Protein AF-A0A1F8MS98-F1 (afdb_monomer)

pLDDT: mean 87.61, std 9.34, range [55.12, 97.81]

Foldseek 3Di:
DDPVPDPDDDDDDLVVLCVPPQCPDRSPLQSDDPPPCQAALCFPHVVCSQQDDPDPPHGDWDQRYPPHNDDDCVRVVSRVVSSCVVVVHDDQCPDPPSNDPPPPVVVVVVVVVVVVVVDDDDCPVVPD

Structure (mmCIF, N/CA/C/O backbone):
data_AF-A0A1F8MS98-F1
#
_entry.id   AF-A0A1F8MS98-F1
#
loop_
_atom_site.group_PDB
_atom_site.id
_atom_site.type_symbol
_atom_site.label_atom_id
_atom_site.label_alt_id
_atom_site.label_comp_id
_atom_site.label_asym_id
_atom_site.label_entity_id
_atom_site.label_seq_id
_atom_site.pdbx_PDB_ins_code
_atom_site.Cartn_x
_atom_site.Cartn_y
_atom_site.Cartn_z
_atom_site.occupancy
_atom_site.B_iso_or_equiv
_atom_site.auth_seq_id
_atom_site.auth_comp_id
_atom_site.auth_asym_id
_atom_site.auth_atom_id
_atom_site.pdbx_PDB_model_num
ATOM 1 N N . MET A 1 1 ? 24.591 -23.749 -16.739 1.00 78.69 1 MET A N 1
ATOM 2 C CA . MET A 1 1 ? 23.498 -23.176 -17.548 1.00 78.69 1 MET A CA 1
ATOM 3 C C . MET A 1 1 ? 24.152 -22.635 -18.806 1.00 78.69 1 MET A C 1
ATOM 5 O O . MET A 1 1 ? 25.047 -21.808 -18.672 1.00 78.69 1 MET A O 1
ATOM 9 N N . THR A 1 2 ? 23.828 -23.191 -19.970 1.00 92.88 2 THR A N 1
ATOM 10 C CA . THR A 1 2 ? 24.339 -22.773 -21.290 1.00 92.88 2 THR A CA 1
ATOM 11 C C . THR A 1 2 ? 23.139 -22.505 -22.193 1.00 92.88 2 THR A C 1
ATOM 13 O O . THR A 1 2 ? 22.018 -22.869 -21.851 1.00 92.88 2 THR A O 1
ATOM 16 N N . TRP A 1 3 ? 23.330 -21.872 -23.349 1.00 91.94 3 TRP A N 1
ATOM 17 C CA . TRP A 1 3 ? 22.216 -21.688 -24.286 1.00 91.94 3 TRP A CA 1
ATOM 18 C C . TRP A 1 3 ? 21.577 -23.017 -24.721 1.00 91.94 3 TRP A C 1
ATOM 20 O O . TRP A 1 3 ? 20.381 -23.051 -24.986 1.00 91.94 3 TRP A O 1
ATOM 30 N N . ASP A 1 4 ? 22.331 -24.118 -24.669 1.00 94.50 4 ASP A N 1
ATOM 31 C CA . ASP A 1 4 ? 21.862 -25.468 -25.009 1.00 94.50 4 ASP A CA 1
ATOM 32 C C . ASP A 1 4 ? 20.794 -26.018 -24.051 1.00 94.50 4 ASP A C 1
ATOM 34 O O . ASP A 1 4 ? 20.171 -27.034 -24.352 1.00 94.50 4 ASP A O 1
ATOM 38 N N . ASN A 1 5 ? 20.588 -25.389 -22.885 1.00 95.75 5 ASN A N 1
ATOM 39 C CA . ASN A 1 5 ? 19.615 -25.841 -21.890 1.00 95.75 5 ASN A CA 1
ATOM 40 C C . ASN A 1 5 ? 18.510 -24.822 -21.557 1.00 95.75 5 ASN A C 1
ATOM 42 O O . ASN A 1 5 ? 17.783 -25.010 -20.579 1.00 95.75 5 ASN A O 1
ATOM 46 N N . ILE A 1 6 ? 18.355 -23.775 -22.375 1.00 94.44 6 ILE A N 1
ATOM 47 C CA . ILE A 1 6 ? 17.267 -22.790 -22.284 1.00 94.44 6 ILE A CA 1
ATOM 48 C C . ILE A 1 6 ? 16.14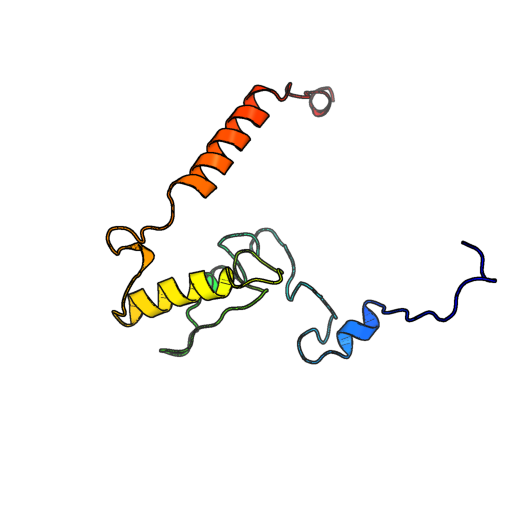6 -23.180 -23.259 1.00 94.44 6 ILE A C 1
ATOM 50 O O . ILE A 1 6 ? 16.365 -23.235 -24.464 1.00 94.44 6 ILE A O 1
ATOM 54 N N . ILE A 1 7 ? 14.930 -23.413 -22.748 1.00 95.06 7 ILE A N 1
ATOM 55 C CA . ILE A 1 7 ? 13.755 -23.791 -23.565 1.00 95.06 7 ILE A CA 1
ATOM 56 C C . ILE A 1 7 ? 12.882 -22.599 -23.995 1.00 95.06 7 ILE A C 1
ATOM 58 O O . ILE A 1 7 ? 11.970 -22.762 -24.801 1.00 95.06 7 ILE A O 1
ATOM 62 N N . GLY A 1 8 ? 13.138 -21.405 -23.454 1.00 95.25 8 GLY A N 1
ATOM 63 C CA . GLY A 1 8 ? 12.394 -20.187 -23.762 1.00 95.25 8 GLY A CA 1
ATOM 64 C C . GLY A 1 8 ? 12.875 -18.992 -22.944 1.00 95.25 8 GLY A C 1
ATOM 65 O O . GLY A 1 8 ? 13.455 -19.154 -21.870 1.00 95.25 8 GLY A O 1
ATOM 66 N N . VAL A 1 9 ? 12.636 -17.792 -23.470 1.00 93.12 9 VAL A N 1
ATOM 67 C CA . VAL A 1 9 ? 12.935 -16.518 -22.812 1.00 93.12 9 VAL A CA 1
ATOM 68 C C . VAL A 1 9 ? 11.736 -15.599 -23.009 1.00 93.12 9 VAL A C 1
ATOM 70 O O . VAL A 1 9 ? 11.318 -15.374 -24.141 1.00 93.12 9 VAL A O 1
ATOM 73 N N . ASP A 1 10 ? 11.215 -15.065 -21.908 1.00 92.12 10 ASP A N 1
ATOM 74 C CA . ASP A 1 10 ? 10.250 -13.969 -21.911 1.00 92.12 10 ASP A CA 1
ATOM 75 C C . ASP A 1 10 ? 10.882 -12.779 -21.186 1.00 92.12 10 ASP A C 1
ATOM 77 O O . ASP A 1 10 ? 11.257 -12.874 -20.013 1.00 92.12 10 ASP A O 1
ATOM 81 N N . THR A 1 11 ? 11.087 -11.683 -21.910 1.00 89.81 11 THR A N 1
ATOM 82 C CA . THR A 1 11 ? 11.724 -10.478 -21.378 1.00 89.81 11 THR A CA 1
ATOM 83 C C . THR A 1 11 ? 10.714 -9.353 -21.302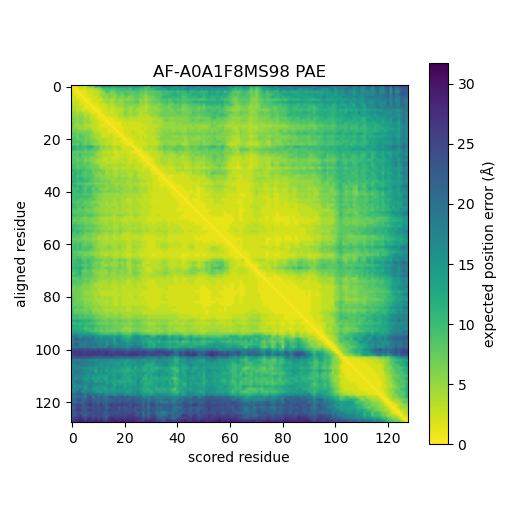 1.00 89.81 11 THR A C 1
ATOM 85 O O . THR A 1 11 ? 10.303 -8.823 -22.332 1.00 89.81 11 THR A O 1
ATOM 88 N N . ASN A 1 12 ? 10.422 -8.920 -20.078 1.00 89.38 12 ASN A N 1
ATOM 89 C CA . ASN A 1 12 ? 9.657 -7.709 -19.830 1.00 89.38 12 ASN A CA 1
ATOM 90 C C . ASN A 1 12 ? 10.603 -6.553 -19.522 1.00 89.38 12 ASN A C 1
ATOM 92 O O . ASN A 1 12 ? 11.527 -6.661 -18.712 1.00 89.38 12 ASN A O 1
ATOM 96 N N . SER A 1 13 ? 10.345 -5.428 -20.163 1.00 87.12 13 SER A N 1
ATOM 97 C CA . SER A 1 13 ? 11.022 -4.162 -19.940 1.00 87.12 13 SER A CA 1
ATOM 98 C C . SER A 1 13 ? 10.089 -3.180 -19.223 1.00 87.12 13 SER A C 1
ATOM 100 O O . SER A 1 13 ? 8.868 -3.358 -19.217 1.00 87.12 13 SER A O 1
ATOM 102 N N . PRO A 1 14 ? 10.618 -2.075 -18.670 1.00 84.31 14 PRO A N 1
ATOM 103 C CA . PRO A 1 14 ? 9.772 -0.989 -18.180 1.00 84.31 14 PRO A CA 1
ATOM 104 C C . PRO A 1 14 ? 8.790 -0.448 -19.234 1.00 84.31 14 PRO A C 1
ATOM 106 O O . PRO A 1 14 ? 7.723 0.043 -18.871 1.00 84.31 14 PRO A O 1
ATOM 109 N N . TYR A 1 15 ? 9.102 -0.582 -20.532 1.00 87.62 15 TYR A N 1
ATOM 110 C CA . TYR A 1 15 ? 8.191 -0.207 -21.616 1.00 87.62 15 TYR A CA 1
ATOM 111 C C . TYR A 1 15 ? 6.919 -1.061 -21.621 1.00 87.62 15 TYR A C 1
ATOM 113 O O . TYR A 1 15 ? 5.828 -0.553 -21.877 1.00 87.62 15 TYR A O 1
ATOM 121 N N . ASP A 1 16 ? 7.027 -2.343 -21.278 1.00 91.12 16 ASP A N 1
ATOM 122 C CA . ASP A 1 16 ? 5.881 -3.251 -21.243 1.00 91.12 16 ASP A CA 1
ATOM 123 C C . ASP A 1 16 ? 4.917 -2.894 -20.104 1.00 91.12 16 ASP A C 1
ATOM 125 O O . ASP A 1 16 ? 3.702 -2.996 -20.273 1.00 91.12 16 ASP A O 1
ATOM 129 N N . HIS A 1 17 ? 5.417 -2.343 -18.990 1.00 89.81 17 HIS A N 1
ATOM 130 C CA . HIS A 1 17 ? 4.559 -1.805 -17.930 1.00 89.81 17 HIS A CA 1
ATOM 131 C C . HIS A 1 17 ? 3.702 -0.626 -18.401 1.00 89.81 17 HIS A C 1
ATOM 133 O O . HIS A 1 17 ? 2.579 -0.474 -17.925 1.00 89.81 17 HIS A O 1
ATOM 139 N N . MET A 1 18 ? 4.173 0.180 -19.358 1.00 89.50 18 MET A N 1
ATOM 140 C CA . MET A 1 18 ? 3.380 1.288 -19.909 1.00 89.50 18 MET A CA 1
ATOM 141 C C . MET A 1 18 ? 2.138 0.797 -20.668 1.00 89.50 18 MET A C 1
ATOM 143 O O . MET A 1 18 ? 1.173 1.545 -20.817 1.00 89.50 18 MET A O 1
ATOM 147 N N . ARG A 1 19 ? 2.131 -0.467 -21.118 1.00 88.88 19 ARG A N 1
ATOM 148 C CA . ARG A 1 19 ? 0.965 -1.109 -21.748 1.00 88.88 19 ARG A CA 1
ATOM 149 C C . ARG A 1 19 ? -0.066 -1.598 -20.724 1.00 88.88 19 ARG A C 1
ATOM 151 O O . ARG A 1 19 ? -1.187 -1.933 -21.106 1.00 88.88 19 ARG A O 1
ATOM 158 N N . MET A 1 20 ? 0.274 -1.630 -19.432 1.00 88.62 20 MET A N 1
ATOM 159 C CA . MET A 1 20 ? -0.674 -1.959 -18.367 1.00 88.62 20 MET A CA 1
ATOM 160 C C . MET A 1 20 ? -1.470 -0.714 -17.971 1.00 88.62 20 MET A C 1
ATOM 162 O O . MET A 1 20 ? -0.905 0.306 -17.575 1.00 88.62 20 MET A O 1
ATOM 166 N N . LYS A 1 21 ? -2.805 -0.802 -18.045 1.00 86.31 21 LYS A N 1
ATOM 167 C CA . LYS A 1 21 ? -3.712 0.343 -17.829 1.00 86.31 21 LYS A CA 1
ATOM 168 C C . LYS A 1 21 ? -3.525 1.035 -16.475 1.00 86.31 21 LYS A C 1
ATOM 170 O O . LYS A 1 21 ? -3.788 2.224 -16.367 1.00 86.31 21 LYS A O 1
ATOM 175 N N . ASN A 1 22 ? -3.091 0.298 -15.457 1.00 84.69 22 ASN A N 1
ATOM 176 C CA . ASN A 1 22 ? -2.885 0.798 -14.099 1.00 84.69 22 ASN A CA 1
ATOM 177 C C . ASN A 1 22 ? -1.493 1.402 -13.853 1.00 84.69 22 ASN A C 1
ATOM 179 O O . ASN A 1 22 ? -1.310 2.041 -12.823 1.00 84.69 22 ASN A O 1
ATOM 183 N N . LEU A 1 23 ? -0.523 1.185 -14.749 1.00 86.88 23 LEU A N 1
ATOM 184 C CA . LEU A 1 23 ? 0.848 1.696 -14.607 1.00 86.88 23 LEU A CA 1
ATOM 185 C C . LEU A 1 23 ? 1.227 2.723 -15.684 1.00 86.88 23 LEU A C 1
ATOM 187 O O . LEU A 1 23 ? 2.289 3.341 -15.601 1.00 86.88 23 LEU A O 1
ATOM 191 N N . GLY A 1 24 ? 0.389 2.906 -16.703 1.00 84.69 24 GLY A N 1
ATOM 192 C CA . GLY A 1 24 ? 0.569 3.955 -17.700 1.00 84.69 24 GLY A CA 1
ATOM 193 C C . GLY A 1 24 ? 0.446 5.371 -17.104 1.00 84.69 24 GLY A C 1
ATOM 194 O O . GLY A 1 24 ? -0.179 5.556 -16.061 1.00 84.69 24 GLY A O 1
ATOM 195 N N . PRO A 1 25 ? 1.024 6.394 -17.757 1.00 87.00 25 PRO A N 1
ATOM 196 C CA . PRO A 1 25 ? 1.829 6.294 -18.973 1.00 87.00 25 PRO A CA 1
ATOM 197 C C . PRO A 1 25 ? 3.294 5.918 -18.706 1.00 87.00 25 PRO A C 1
ATOM 199 O O . PRO A 1 25 ? 3.969 5.495 -19.630 1.00 87.00 25 PRO A O 1
ATOM 202 N N . ASN A 1 26 ? 3.786 6.045 -17.469 1.00 88.31 26 ASN A N 1
ATOM 203 C CA . ASN A 1 26 ? 5.227 5.992 -17.177 1.00 88.31 26 ASN A CA 1
ATOM 204 C C . ASN A 1 26 ? 5.750 4.597 -16.788 1.00 88.31 26 ASN A C 1
ATOM 206 O O . ASN A 1 26 ? 6.953 4.419 -16.616 1.00 88.31 26 ASN A O 1
ATOM 210 N N . GLY A 1 27 ? 4.873 3.605 -16.607 1.00 87.94 27 GLY A N 1
ATOM 211 C CA . GLY A 1 27 ? 5.257 2.224 -16.297 1.00 87.94 27 GLY A CA 1
ATOM 212 C C . GLY A 1 27 ? 5.839 2.033 -14.891 1.00 87.94 27 GLY A C 1
ATOM 213 O O . GLY A 1 27 ? 6.519 1.037 -14.634 1.00 87.94 27 GLY A O 1
ATOM 214 N N . ALA A 1 28 ? 5.601 2.978 -13.975 1.00 88.12 28 ALA A N 1
ATOM 215 C CA . ALA A 1 28 ? 6.120 2.926 -12.614 1.00 88.12 28 ALA A CA 1
ATOM 216 C C . ALA A 1 28 ? 5.443 1.790 -11.833 1.00 88.12 28 ALA A C 1
ATOM 218 O O . ALA A 1 28 ? 4.344 1.955 -11.316 1.00 88.12 28 ALA A O 1
ATOM 219 N N . MET A 1 29 ? 6.112 0.637 -11.716 1.00 86.38 29 MET A N 1
ATOM 220 C CA . MET A 1 29 ? 5.565 -0.558 -11.050 1.00 86.38 29 MET A CA 1
ATOM 221 C C . MET A 1 29 ? 5.101 -0.295 -9.611 1.00 86.38 29 MET A C 1
ATOM 223 O O . MET A 1 29 ? 4.096 -0.849 -9.178 1.00 86.38 29 MET A O 1
ATOM 227 N N . ALA A 1 30 ? 5.771 0.618 -8.901 1.00 86.44 30 ALA A N 1
ATOM 228 C CA . ALA A 1 30 ? 5.395 1.025 -7.548 1.00 86.44 30 ALA A CA 1
ATOM 229 C C . ALA A 1 30 ? 4.247 2.061 -7.479 1.00 86.44 30 ALA A C 1
ATOM 231 O O . ALA A 1 30 ? 3.953 2.578 -6.396 1.00 86.44 30 ALA A O 1
ATOM 232 N N . GLY A 1 31 ? 3.628 2.392 -8.616 1.00 87.75 31 GLY A N 1
ATOM 233 C CA . GLY A 1 31 ? 2.524 3.341 -8.775 1.00 87.75 31 GLY A CA 1
ATOM 234 C C . GLY A 1 31 ? 2.952 4.810 -8.774 1.00 87.75 31 GLY A C 1
ATOM 235 O O . GLY A 1 31 ? 2.638 5.545 -9.704 1.00 87.75 31 GLY A O 1
ATOM 236 N N . ILE A 1 32 ? 3.689 5.236 -7.748 1.00 89.38 32 ILE A N 1
ATOM 237 C CA . ILE A 1 32 ? 4.172 6.616 -7.577 1.00 89.38 32 ILE A CA 1
ATOM 238 C C . ILE A 1 32 ? 5.628 6.638 -7.115 1.00 89.38 32 ILE A C 1
ATOM 240 O O . ILE A 1 32 ? 6.143 5.642 -6.587 1.00 89.38 32 ILE A O 1
ATOM 244 N N . ASP A 1 33 ? 6.2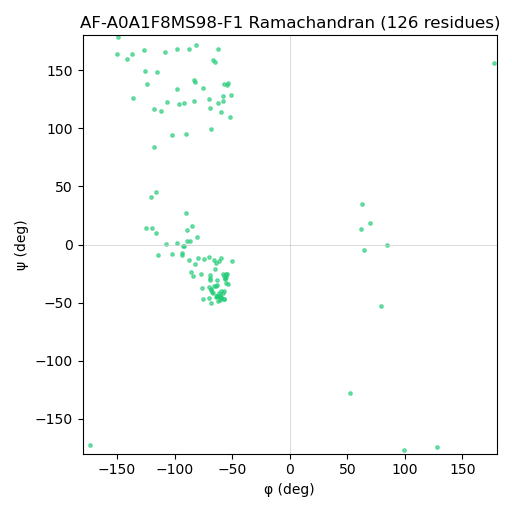58 7.802 -7.241 1.00 87.38 33 ASP A N 1
ATOM 245 C CA . ASP A 1 33 ? 7.610 8.034 -6.755 1.00 87.38 33 ASP A CA 1
ATOM 246 C C . ASP A 1 33 ? 7.727 7.876 -5.227 1.00 87.38 33 ASP A C 1
ATOM 248 O O . ASP A 1 33 ? 6.759 7.760 -4.463 1.00 87.38 33 ASP A O 1
ATOM 252 N N . ARG A 1 34 ? 8.977 7.827 -4.765 1.00 87.25 34 ARG A N 1
ATOM 253 C CA . ARG A 1 34 ? 9.347 7.804 -3.343 1.00 87.25 34 ARG A CA 1
ATOM 254 C C . ARG A 1 34 ? 10.136 9.055 -2.967 1.00 87.25 34 ARG A C 1
ATOM 256 O O . ARG A 1 34 ? 11.173 8.977 -2.313 1.00 87.25 34 ARG A O 1
ATOM 263 N N . VAL A 1 35 ? 9.655 10.209 -3.419 1.00 90.69 35 VAL A N 1
ATOM 264 C CA . VAL A 1 35 ? 10.175 11.517 -2.998 1.00 90.69 35 VAL A CA 1
ATOM 265 C C . VAL A 1 35 ? 9.864 11.765 -1.513 1.00 90.69 35 VAL A C 1
ATOM 267 O O . VAL A 1 35 ? 8.947 11.140 -0.980 1.00 90.69 35 VAL A O 1
ATOM 270 N N . PRO A 1 36 ? 10.583 12.665 -0.813 1.00 88.75 36 PRO A N 1
ATOM 271 C CA . PRO A 1 36 ? 10.461 12.818 0.644 1.00 88.75 36 PRO A CA 1
ATOM 272 C C . PRO A 1 36 ? 9.048 13.093 1.183 1.00 88.75 36 PRO A C 1
ATOM 274 O O . PRO A 1 36 ? 8.765 12.758 2.327 1.00 88.75 36 PRO A O 1
ATOM 277 N N . PHE A 1 37 ? 8.152 13.669 0.377 1.00 89.25 37 PHE A N 1
ATOM 278 C CA . PHE A 1 37 ? 6.752 13.911 0.750 1.00 89.25 37 PHE A CA 1
ATOM 279 C C . PHE A 1 37 ? 5.790 12.780 0.337 1.00 89.25 37 PHE A C 1
ATOM 281 O O . PHE A 1 37 ? 4.605 12.852 0.631 1.00 89.25 37 PHE A O 1
ATOM 288 N N . GLN A 1 38 ? 6.285 11.729 -0.324 1.00 90.81 38 GLN A N 1
ATOM 289 C CA . GLN A 1 38 ? 5.541 10.529 -0.724 1.00 90.81 38 GLN A CA 1
ATOM 290 C C . GLN A 1 38 ? 6.158 9.272 -0.095 1.00 90.81 38 GLN A C 1
ATOM 292 O O . GLN A 1 38 ? 6.280 8.222 -0.732 1.00 90.81 38 GLN A O 1
ATOM 297 N N . VAL A 1 39 ? 6.574 9.344 1.170 1.00 89.62 39 VAL A N 1
ATOM 298 C CA . VAL A 1 39 ? 7.088 8.189 1.923 1.00 89.62 39 VAL A CA 1
ATOM 299 C C . VAL A 1 39 ? 6.338 7.998 3.234 1.00 89.62 39 VAL A C 1
ATOM 301 O O . VAL A 1 39 ? 5.866 8.952 3.850 1.00 89.62 39 VAL A O 1
ATOM 304 N N . ASN A 1 40 ? 6.256 6.735 3.653 1.00 89.00 40 ASN A N 1
ATOM 305 C CA . ASN A 1 40 ? 5.602 6.304 4.884 1.00 89.00 40 ASN A CA 1
ATOM 306 C C . ASN A 1 40 ? 4.162 6.835 5.001 1.00 89.00 40 ASN A C 1
ATOM 308 O O . ASN A 1 40 ? 3.373 6.632 4.080 1.00 89.00 40 ASN A O 1
ATOM 312 N N . GLU A 1 41 ? 3.826 7.468 6.120 1.00 89.12 41 GLU A N 1
ATOM 313 C CA . GLU A 1 41 ? 2.520 8.036 6.438 1.00 89.12 41 GLU A CA 1
ATOM 314 C C . GLU A 1 41 ? 2.100 9.189 5.519 1.00 89.12 41 GLU A C 1
ATOM 316 O O . GLU A 1 41 ? 0.921 9.495 5.463 1.00 89.12 41 GLU A O 1
ATOM 321 N N . HIS A 1 42 ? 3.014 9.791 4.754 1.00 92.06 42 HIS A N 1
ATOM 322 C CA . HIS A 1 42 ? 2.701 10.902 3.843 1.00 92.06 42 HIS A CA 1
ATOM 323 C C . HIS A 1 42 ? 2.226 10.431 2.459 1.00 92.06 42 HIS A C 1
ATOM 325 O O . HIS A 1 42 ? 2.022 11.232 1.550 1.00 92.06 42 HIS A O 1
ATOM 331 N N . ARG A 1 43 ? 2.097 9.116 2.263 1.00 93.25 43 ARG A N 1
ATOM 332 C CA . ARG A 1 43 ? 1.701 8.512 0.989 1.00 93.25 43 ARG A CA 1
ATOM 333 C C . ARG A 1 43 ? 0.182 8.496 0.806 1.00 93.25 43 ARG A C 1
ATOM 335 O O . ARG A 1 43 ? -0.511 8.130 1.751 1.00 93.25 43 ARG A O 1
ATOM 342 N N . PRO A 1 44 ? -0.330 8.740 -0.415 1.00 92.94 44 PRO A N 1
ATOM 343 C CA . PRO A 1 44 ? 0.397 8.991 -1.666 1.00 92.94 44 PRO A CA 1
ATOM 344 C C . PRO A 1 44 ? 0.822 10.452 -1.831 1.00 92.94 44 PRO A C 1
ATOM 346 O O . PRO A 1 44 ? 1.814 10.728 -2.496 1.00 92.94 44 PRO A O 1
ATOM 349 N N . THR A 1 45 ? 0.085 11.363 -1.211 1.00 93.88 45 THR A N 1
ATOM 350 C CA . THR A 1 45 ? 0.452 12.749 -0.937 1.00 93.88 45 THR A CA 1
ATOM 351 C C . THR A 1 45 ? -0.095 13.084 0.454 1.00 93.88 45 THR A C 1
ATOM 353 O O . THR A 1 45 ? -1.018 12.396 0.916 1.00 93.88 45 THR A O 1
ATOM 356 N N . PRO A 1 46 ? 0.427 14.113 1.139 1.00 93.12 46 PRO A N 1
ATOM 357 C CA . PRO A 1 46 ? -0.025 14.466 2.484 1.00 93.12 46 PRO A CA 1
ATOM 358 C C .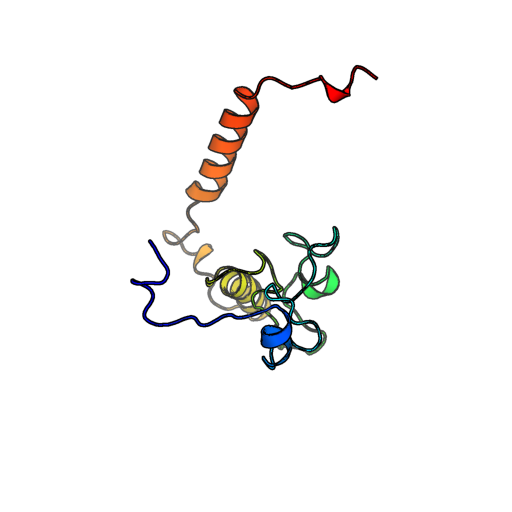 PRO A 1 46 ? -1.543 14.685 2.603 1.00 93.12 46 PRO A C 1
ATOM 360 O O . PRO A 1 46 ? -2.141 14.329 3.614 1.00 93.12 46 PRO A O 1
ATOM 363 N N . GLU A 1 47 ? -2.185 15.209 1.560 1.00 94.50 47 GLU A N 1
ATOM 364 C CA . GLU A 1 47 ? -3.624 15.490 1.516 1.00 94.50 47 GLU A CA 1
ATOM 365 C C . GLU A 1 47 ? -4.480 14.215 1.487 1.00 94.50 47 GLU A C 1
ATOM 367 O O . GLU A 1 47 ? -5.606 14.220 1.979 1.00 94.50 47 GLU A O 1
ATOM 372 N N . LEU A 1 48 ? -3.948 13.123 0.928 1.00 95.19 48 LEU A N 1
ATOM 373 C CA . LEU A 1 48 ? -4.640 11.837 0.763 1.00 95.19 48 LEU A CA 1
ATOM 374 C C . LEU A 1 48 ? -4.128 10.749 1.719 1.00 95.19 48 LEU A C 1
ATOM 376 O O . LEU A 1 48 ? -4.628 9.621 1.704 1.00 95.19 48 LEU A O 1
ATOM 380 N N . ALA A 1 49 ? -3.152 11.077 2.568 1.00 94.88 49 ALA A N 1
ATOM 381 C CA . ALA A 1 49 ? -2.545 10.180 3.551 1.00 94.88 49 ALA A CA 1
ATOM 382 C C . ALA A 1 49 ? -3.556 9.531 4.506 1.00 94.88 49 ALA A C 1
ATOM 384 O O . ALA A 1 49 ? -3.356 8.420 4.996 1.00 94.88 49 ALA A O 1
ATOM 385 N N . ASN A 1 50 ? -4.670 10.217 4.752 1.00 95.56 50 ASN A N 1
ATOM 386 C CA . ASN A 1 50 ? -5.737 9.749 5.624 1.00 95.56 50 ASN A CA 1
ATOM 387 C C . ASN A 1 50 ? -6.803 8.904 4.901 1.00 95.56 50 ASN A C 1
ATOM 389 O O . ASN A 1 50 ? -7.858 8.675 5.482 1.00 95.56 50 ASN A O 1
ATOM 393 N N . TYR A 1 51 ? -6.551 8.462 3.663 1.00 97.00 51 TYR A N 1
ATOM 394 C CA . TYR A 1 51 ? -7.436 7.630 2.831 1.00 97.00 51 TYR A CA 1
ATOM 395 C C . TYR A 1 51 ? -8.766 8.277 2.403 1.00 97.00 51 TYR A C 1
ATOM 397 O O . TYR A 1 51 ? -9.497 7.672 1.617 1.00 97.00 51 TYR A O 1
ATOM 405 N N . ARG A 1 52 ? -9.097 9.486 2.872 1.00 97.25 52 ARG A N 1
ATOM 406 C CA . ARG A 1 52 ? -10.311 10.212 2.470 1.00 97.25 52 ARG A CA 1
ATOM 407 C C . ARG A 1 52 ? -10.068 10.919 1.146 1.00 97.25 52 ARG A C 1
ATOM 409 O O . ARG A 1 52 ? -9.003 11.493 0.929 1.00 97.25 52 ARG A O 1
ATOM 416 N N . THR A 1 53 ? -11.062 10.900 0.266 1.00 97.19 53 THR A N 1
ATOM 417 C CA . THR A 1 53 ? -11.031 11.704 -0.961 1.00 97.19 53 THR A CA 1
ATOM 418 C C . THR A 1 53 ? -11.830 12.999 -0.773 1.00 97.19 53 THR A C 1
ATOM 420 O O . THR A 1 53 ? -12.593 13.116 0.188 1.00 97.19 53 THR A O 1
ATOM 423 N N . PRO A 1 54 ? -11.717 13.974 -1.694 1.00 96.38 54 PRO A N 1
ATOM 424 C CA . PRO A 1 54 ? -12.590 15.150 -1.695 1.00 96.38 54 PRO A CA 1
ATOM 425 C C . PRO A 1 54 ? -14.081 14.828 -1.882 1.00 96.38 54 PRO A C 1
ATOM 427 O O . PRO A 1 54 ? -14.923 15.695 -1.664 1.00 96.38 54 PRO A O 1
ATOM 430 N N . ILE A 1 55 ? -14.417 13.606 -2.310 1.00 97.75 55 ILE A N 1
ATOM 431 C CA . ILE A 1 55 ? -15.795 13.154 -2.486 1.00 97.75 55 ILE A CA 1
ATOM 432 C C . ILE A 1 55 ? -16.253 12.488 -1.177 1.00 97.75 55 ILE A C 1
ATOM 434 O O . ILE A 1 55 ? -15.639 11.505 -0.750 1.00 97.75 55 ILE A O 1
ATOM 438 N N . PRO A 1 56 ? -17.332 12.979 -0.534 1.00 95.94 56 PRO A N 1
ATOM 439 C CA . PRO A 1 56 ? -17.844 12.384 0.697 1.00 95.94 56 PRO A CA 1
ATOM 440 C C . PRO A 1 56 ? -18.142 10.890 0.539 1.00 95.94 56 PRO A C 1
ATOM 442 O O . PRO A 1 56 ? -18.728 10.471 -0.458 1.00 95.94 56 PRO A O 1
ATOM 445 N N . ASN A 1 57 ? -17.760 10.098 1.545 1.00 95.69 57 ASN A N 1
ATOM 446 C CA . ASN A 1 57 ? -17.924 8.638 1.589 1.00 95.69 57 ASN A CA 1
ATOM 447 C C . ASN A 1 57 ? -17.188 7.856 0.485 1.00 95.69 57 ASN A C 1
ATOM 449 O O . ASN A 1 57 ? -17.430 6.660 0.320 1.00 95.69 57 ASN A O 1
ATOM 453 N N . LEU A 1 58 ? -16.270 8.495 -0.246 1.00 97.56 58 LEU A N 1
ATOM 454 C CA . LEU A 1 58 ? -15.343 7.818 -1.143 1.00 97.56 58 LEU A CA 1
ATOM 455 C C . LEU A 1 58 ? -13.944 7.817 -0.522 1.00 97.56 58 LEU A C 1
ATOM 457 O O . LEU A 1 58 ? -13.363 8.870 -0.245 1.00 97.56 58 LEU A O 1
ATOM 461 N N . TYR A 1 59 ? -13.402 6.617 -0.347 1.00 97.75 59 TYR A N 1
ATOM 462 C CA . TYR A 1 59 ? -12.077 6.373 0.209 1.00 97.75 59 TYR A CA 1
ATOM 463 C C . TYR A 1 59 ? -11.180 5.744 -0.851 1.00 97.75 59 TYR A C 1
ATOM 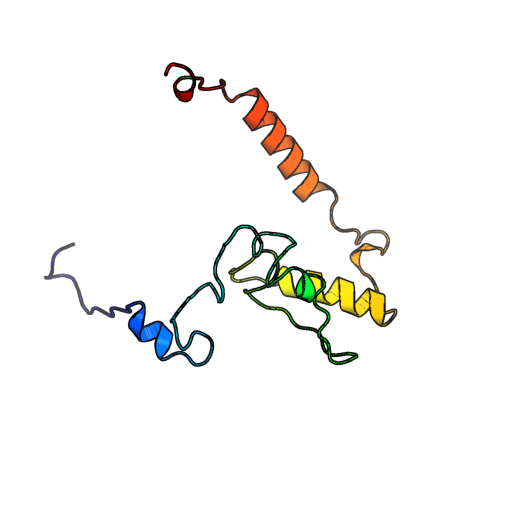465 O O . TYR A 1 59 ? -11.653 5.003 -1.714 1.00 97.75 59 TYR A O 1
ATOM 473 N N . ALA A 1 60 ? -9.884 6.027 -0.784 1.00 95.44 60 ALA A N 1
ATOM 474 C CA . ALA A 1 60 ? -8.898 5.502 -1.718 1.00 95.44 60 ALA A CA 1
ATOM 475 C C . ALA A 1 60 ? -7.792 4.760 -0.968 1.00 95.44 60 ALA A C 1
ATOM 477 O O . ALA A 1 60 ? -7.335 5.211 0.077 1.00 95.44 60 ALA A O 1
ATOM 478 N N . THR A 1 61 ? -7.375 3.616 -1.508 1.00 94.38 61 THR A N 1
ATOM 479 C CA . THR A 1 61 ? -6.294 2.769 -0.987 1.00 94.38 61 THR A CA 1
ATOM 480 C C . THR A 1 61 ? -5.598 2.040 -2.146 1.00 94.38 61 THR A C 1
ATOM 482 O O . THR A 1 61 ? -5.981 2.199 -3.305 1.00 94.38 61 THR A O 1
ATOM 485 N N . GLY A 1 62 ? -4.571 1.247 -1.847 1.00 91.06 62 GLY A N 1
ATOM 486 C CA . GLY A 1 62 ? -3.773 0.467 -2.800 1.00 91.06 62 GLY A CA 1
ATOM 487 C C . GLY A 1 62 ? -2.273 0.717 -2.629 1.00 91.06 62 GLY A C 1
ATOM 488 O O . GLY A 1 62 ? -1.861 1.466 -1.744 1.00 91.06 62 GLY A O 1
ATOM 489 N N . GLY A 1 63 ? -1.442 0.151 -3.509 1.00 90.50 63 GLY A N 1
ATOM 490 C CA . GLY A 1 63 ? 0.028 0.198 -3.388 1.00 90.50 63 GLY A CA 1
ATOM 491 C C . GLY A 1 63 ? 0.659 1.603 -3.379 1.00 90.50 63 GLY A C 1
ATOM 492 O O . GLY A 1 63 ? 1.836 1.770 -3.045 1.00 90.50 63 GLY A O 1
ATOM 493 N N . CYS A 1 64 ? -0.113 2.640 -3.708 1.00 91.88 64 CYS A N 1
ATOM 494 C CA . CYS A 1 64 ? 0.318 4.026 -3.572 1.00 91.88 64 CYS A CA 1
ATOM 495 C C . CYS A 1 64 ? 0.262 4.533 -2.119 1.00 91.88 64 CYS A C 1
ATOM 497 O O . CYS A 1 64 ? 1.055 5.410 -1.792 1.00 91.88 64 CYS A O 1
ATOM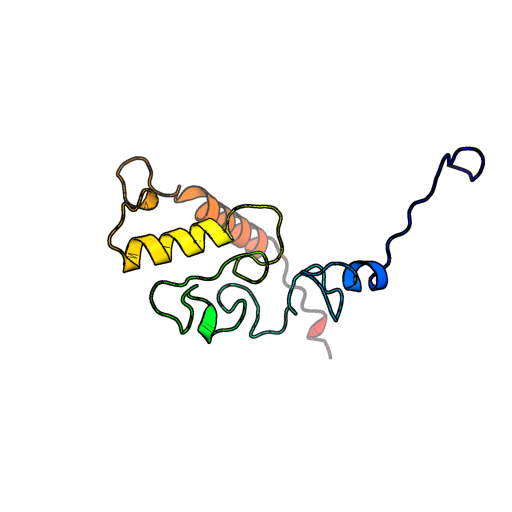 499 N N . TRP A 1 65 ? -0.584 3.970 -1.248 1.00 93.81 65 TRP A N 1
ATOM 500 C CA . TRP A 1 65 ? -0.744 4.331 0.171 1.00 93.81 65 TRP A CA 1
ATOM 501 C C . TRP A 1 65 ? 0.229 3.572 1.077 1.00 93.81 65 TRP A C 1
ATOM 503 O O . TRP A 1 65 ? 0.889 2.630 0.646 1.00 93.81 65 TRP A O 1
ATOM 513 N N . HIS A 1 66 ? 0.350 3.991 2.338 1.00 92.00 66 HIS A N 1
ATOM 514 C CA . HIS A 1 66 ? 1.194 3.324 3.334 1.00 92.00 66 HIS A CA 1
ATOM 515 C C . HIS A 1 66 ? 0.783 1.848 3.532 1.00 92.00 66 HIS A C 1
ATOM 517 O O . HIS A 1 66 ? -0.377 1.570 3.818 1.00 92.00 66 HIS A O 1
ATOM 523 N N . VAL A 1 67 ? 1.680 0.857 3.441 1.00 88.38 67 VAL A N 1
ATOM 524 C CA . VAL A 1 67 ? 3.161 0.883 3.564 1.00 88.38 67 VAL A CA 1
ATOM 525 C C . VAL A 1 67 ? 3.946 1.126 2.263 1.00 88.38 67 VAL A C 1
ATOM 527 O O . VAL A 1 67 ? 5.178 1.145 2.265 1.00 88.38 67 VAL A O 1
ATOM 530 N N . GLY A 1 68 ? 3.249 1.357 1.158 1.00 88.06 68 GLY A N 1
ATOM 531 C CA . GLY A 1 68 ? 3.788 1.468 -0.195 1.00 88.06 68 GLY A CA 1
ATOM 532 C C . GLY A 1 68 ? 3.619 0.172 -0.985 1.00 88.06 68 GLY A C 1
ATOM 533 O O . GLY A 1 68 ? 3.045 -0.793 -0.488 1.00 88.06 68 GLY A O 1
ATOM 534 N N . SER A 1 69 ? 4.143 0.157 -2.216 1.00 87.50 69 SER A N 1
ATOM 535 C CA . SER A 1 69 ? 4.003 -0.967 -3.149 1.00 87.50 69 SER A CA 1
ATOM 536 C C . SER A 1 69 ? 4.425 -2.289 -2.510 1.00 87.50 69 SER A C 1
ATOM 538 O O . SER A 1 69 ? 5.611 -2.512 -2.256 1.00 87.50 69 SER A O 1
ATOM 540 N N . ASN A 1 70 ? 3.440 -3.142 -2.250 1.00 87.06 70 ASN A N 1
ATOM 541 C CA . ASN A 1 70 ? 3.584 -4.462 -1.661 1.00 87.06 70 ASN A CA 1
ATOM 542 C C . ASN A 1 70 ? 2.462 -5.371 -2.197 1.00 87.06 70 ASN A C 1
ATOM 544 O O . ASN A 1 70 ? 1.488 -4.881 -2.764 1.00 87.06 70 ASN A O 1
ATOM 548 N N . ALA A 1 71 ? 2.612 -6.684 -2.035 1.00 87.25 71 ALA A N 1
ATOM 549 C CA . ALA A 1 71 ? 1.533 -7.640 -2.261 1.00 87.25 71 ALA A CA 1
ATOM 550 C C . ALA A 1 71 ? 0.982 -8.064 -0.893 1.00 87.25 71 ALA A C 1
ATOM 552 O O . ALA A 1 71 ? 1.536 -8.952 -0.245 1.00 87.25 71 ALA A O 1
ATOM 553 N N . GLY A 1 72 ? -0.067 -7.387 -0.434 1.00 88.75 72 GLY A N 1
ATOM 554 C CA . GLY A 1 72 ? -0.613 -7.556 0.908 1.00 88.75 72 GLY A CA 1
ATOM 555 C C . GLY A 1 72 ? -1.910 -6.776 1.103 1.00 88.75 72 GLY A C 1
ATOM 556 O O . GLY A 1 72 ? -2.474 -6.241 0.156 1.00 88.75 72 GLY A O 1
ATOM 557 N N . ALA A 1 73 ? -2.401 -6.753 2.343 1.00 90.19 73 ALA A N 1
ATOM 558 C CA . ALA A 1 73 ? -3.653 -6.084 2.714 1.00 90.19 73 ALA A CA 1
ATOM 559 C C . ALA A 1 73 ? -3.439 -4.919 3.697 1.00 90.19 73 ALA A C 1
ATOM 561 O O . ALA A 1 73 ? -4.397 -4.393 4.262 1.00 90.19 73 ALA A O 1
ATOM 562 N N . THR A 1 74 ? -2.187 -4.525 3.940 1.00 89.81 74 THR A N 1
ATOM 563 C CA . THR A 1 74 ? -1.825 -3.577 5.003 1.00 89.81 74 THR A CA 1
ATOM 564 C C . THR A 1 74 ? -2.424 -2.191 4.758 1.00 89.81 74 THR A C 1
ATOM 566 O O . THR A 1 74 ? -3.008 -1.595 5.662 1.00 89.81 74 THR A O 1
ATOM 569 N N . GLU A 1 75 ? -2.346 -1.683 3.530 1.00 92.12 75 GLU A N 1
ATOM 570 C CA . GLU A 1 75 ? -2.957 -0.411 3.135 1.00 92.12 75 GLU A CA 1
ATOM 571 C C . GLU A 1 75 ? -4.491 -0.453 3.183 1.00 92.12 75 GLU A C 1
ATOM 573 O O . GLU A 1 75 ? -5.141 0.527 3.554 1.00 92.12 75 GLU A O 1
ATOM 578 N N . SER A 1 76 ? -5.093 -1.595 2.845 1.00 93.12 76 SER A N 1
ATOM 579 C CA . SER A 1 76 ? -6.543 -1.779 2.900 1.00 93.12 76 SER A CA 1
ATOM 580 C C . SER A 1 76 ? -7.015 -1.814 4.346 1.00 93.12 76 SER A C 1
ATOM 582 O O . SER A 1 76 ? -8.055 -1.247 4.668 1.00 93.12 76 SER A O 1
ATOM 584 N N . TYR A 1 77 ? -6.219 -2.405 5.236 1.00 93.12 77 TYR A N 1
ATOM 585 C CA . TYR A 1 77 ? -6.492 -2.418 6.665 1.00 93.12 77 TYR A CA 1
ATOM 586 C C . TYR A 1 77 ? -6.403 -1.020 7.288 1.00 93.12 77 TYR A C 1
ATOM 588 O O . TYR A 1 77 ? -7.285 -0.624 8.049 1.00 93.12 77 TYR A O 1
ATOM 596 N N . ASN A 1 78 ? -5.402 -0.225 6.904 1.00 93.44 78 ASN A N 1
ATOM 597 C CA . ASN A 1 78 ? -5.317 1.180 7.308 1.00 93.44 78 ASN A CA 1
ATOM 598 C C . ASN A 1 78 ? -6.532 1.989 6.821 1.00 93.44 78 ASN A C 1
ATOM 600 O O . ASN A 1 78 ? -7.113 2.751 7.592 1.00 93.44 78 ASN A O 1
ATOM 604 N N . CYS A 1 79 ? -6.958 1.784 5.570 1.00 96.19 79 CYS A N 1
ATOM 605 C CA . CYS A 1 79 ? -8.169 2.395 5.021 1.00 96.19 79 CYS A CA 1
ATOM 606 C C . CYS A 1 79 ? -9.422 1.986 5.811 1.00 96.19 79 CYS A C 1
ATOM 608 O O . CYS A 1 79 ? -10.223 2.839 6.190 1.00 96.19 79 CYS A O 1
ATOM 610 N N . TYR A 1 80 ? -9.553 0.697 6.136 1.00 95.88 80 TYR A N 1
ATOM 611 C CA . TYR A 1 80 ? -10.654 0.175 6.942 1.00 95.88 80 TYR A CA 1
ATOM 612 C C . TYR A 1 80 ? -10.739 0.851 8.314 1.00 95.88 80 TYR A C 1
ATOM 614 O O . TYR A 1 80 ? -11.833 1.224 8.729 1.00 95.88 80 TYR A O 1
ATOM 622 N N . LYS A 1 81 ? -9.609 1.094 8.992 1.00 94.69 81 LYS A N 1
ATOM 623 C CA . LYS A 1 81 ? -9.597 1.830 10.269 1.00 94.69 81 LYS A CA 1
ATOM 624 C C . LYS A 1 81 ? -10.214 3.221 10.162 1.00 94.69 81 LYS A C 1
ATOM 626 O O . LYS A 1 81 ? -10.952 3.642 11.057 1.00 94.69 81 LYS A O 1
ATOM 631 N N . ILE A 1 82 ? -9.932 3.921 9.065 1.00 96.62 82 ILE A N 1
ATOM 632 C CA . ILE A 1 82 ? -10.498 5.243 8.793 1.00 96.62 82 ILE A CA 1
ATOM 633 C C . ILE A 1 82 ? -12.000 5.139 8.522 1.00 96.62 82 ILE A C 1
ATOM 635 O O . ILE A 1 82 ? -12.774 5.826 9.183 1.00 96.62 82 ILE A O 1
ATOM 639 N N . ILE A 1 83 ? -12.415 4.243 7.622 1.00 97.81 83 ILE A N 1
ATOM 640 C CA . ILE A 1 83 ? -13.830 4.028 7.281 1.00 97.81 83 ILE A CA 1
ATOM 641 C C . ILE A 1 83 ? -14.638 3.658 8.529 1.00 97.81 83 ILE A C 1
ATOM 643 O O . ILE A 1 83 ? -15.694 4.231 8.782 1.00 97.81 83 ILE A O 1
ATOM 647 N N . ALA A 1 84 ? -14.131 2.728 9.339 1.00 97.00 84 ALA A N 1
ATOM 648 C CA . ALA A 1 84 ? -14.797 2.298 10.560 1.00 97.00 84 ALA A CA 1
ATOM 649 C C . ALA A 1 84 ? -14.922 3.429 11.586 1.00 97.00 84 ALA A C 1
ATOM 651 O O . ALA A 1 84 ? -15.925 3.510 12.288 1.00 97.00 84 ALA A O 1
ATOM 652 N N . THR A 1 85 ? -13.932 4.320 11.656 1.00 96.06 85 THR A N 1
ATOM 653 C CA . THR A 1 85 ? -13.993 5.498 12.529 1.00 96.06 85 THR A CA 1
ATOM 654 C C . THR A 1 85 ? -15.018 6.511 12.031 1.00 96.06 85 THR A C 1
ATOM 656 O O . THR A 1 85 ? -15.822 6.986 12.827 1.00 96.06 85 THR A O 1
ATOM 659 N N . ASP A 1 86 ? -15.023 6.808 10.734 1.00 97.38 86 ASP A N 1
ATOM 660 C CA . ASP A 1 86 ? -15.915 7.810 10.143 1.00 97.38 86 ASP A CA 1
ATOM 661 C C . ASP A 1 86 ? -17.385 7.383 10.173 1.00 97.38 86 ASP A C 1
ATOM 663 O O . ASP A 1 86 ? -18.267 8.206 10.407 1.00 97.38 86 ASP A O 1
ATOM 667 N N . LEU A 1 87 ? -17.646 6.095 9.944 1.00 97.12 87 LEU A N 1
ATOM 668 C CA . LEU A 1 87 ? -18.996 5.53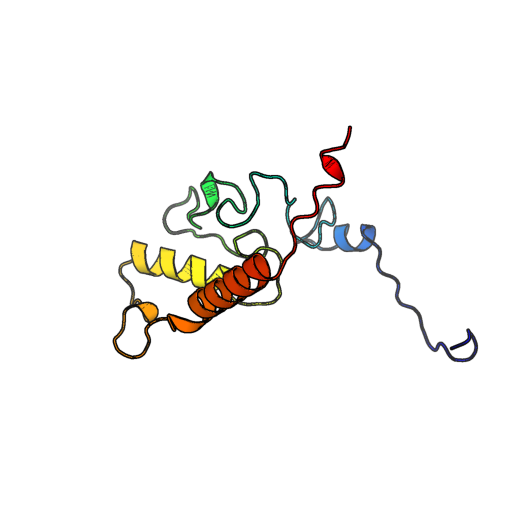9 9.849 1.00 97.12 87 LEU A CA 1
ATOM 669 C C . LEU A 1 87 ? -19.482 4.891 11.156 1.00 97.12 87 LEU A C 1
ATOM 671 O O . LEU A 1 87 ? -20.582 4.345 11.189 1.00 97.12 87 LEU A O 1
ATOM 675 N N . GLY A 1 88 ? -18.676 4.917 12.222 1.00 96.19 88 GLY A N 1
ATOM 676 C CA . GLY A 1 88 ? -19.023 4.294 13.504 1.00 96.19 88 GLY A CA 1
ATOM 677 C C . GLY A 1 88 ? -19.203 2.771 13.425 1.00 96.19 88 GLY A C 1
ATOM 678 O O . GLY A 1 88 ? -20.070 2.220 14.099 1.00 96.19 88 GLY A O 1
ATOM 679 N N . LEU A 1 89 ? -18.418 2.089 12.586 1.00 95.62 89 LEU A N 1
ATOM 680 C CA . LEU A 1 89 ? -18.456 0.629 12.448 1.00 95.62 89 LEU A CA 1
ATOM 681 C C . LEU A 1 89 ? -17.655 -0.057 13.561 1.00 95.62 89 LEU A C 1
ATOM 683 O O . LEU A 1 89 ? -16.917 0.577 14.316 1.00 95.62 89 LEU A O 1
ATOM 687 N N . GLY A 1 90 ? -17.766 -1.385 13.626 1.00 92.81 90 GLY A N 1
ATOM 688 C CA . GLY A 1 90 ? -16.968 -2.201 14.536 1.00 92.81 90 GLY A CA 1
ATOM 689 C C . GLY A 1 90 ? -15.465 -2.000 14.324 1.00 92.81 90 GLY A C 1
ATOM 690 O O . GLY A 1 90 ? -14.977 -1.955 13.191 1.00 92.81 90 GLY A O 1
ATOM 691 N N . LYS A 1 91 ? -14.724 -1.920 15.429 1.00 92.62 91 LYS A N 1
ATOM 692 C CA . LYS A 1 91 ? -13.271 -1.734 15.454 1.00 92.62 91 LYS A CA 1
ATOM 693 C C . LYS A 1 91 ? -12.619 -2.944 16.123 1.00 92.62 91 LYS A C 1
ATOM 695 O O . LYS A 1 91 ? -12.339 -2.889 17.316 1.00 92.62 91 LYS A O 1
ATOM 700 N N . PRO A 1 92 ? -12.374 -4.047 15.388 1.00 88.44 92 PRO A N 1
ATOM 701 C CA . PRO A 1 92 ? -11.880 -5.288 15.983 1.00 88.44 92 PRO A CA 1
ATOM 702 C C . PRO A 1 92 ? -10.578 -5.128 16.777 1.00 88.44 92 PRO A C 1
ATOM 704 O O . PRO A 1 92 ? -10.387 -5.840 17.750 1.00 88.44 92 PRO A O 1
ATOM 707 N N . TRP A 1 93 ? -9.717 -4.172 16.405 1.00 85.44 93 TRP A N 1
ATOM 708 C CA . TRP A 1 93 ? -8.474 -3.860 17.128 1.00 85.44 93 TRP A CA 1
ATOM 709 C C . TRP A 1 93 ? -8.692 -3.187 18.496 1.00 85.44 93 TRP A C 1
ATOM 711 O O . TRP A 1 93 ? -7.735 -3.045 19.250 1.00 85.44 93 TRP A O 1
ATOM 721 N N . GLU A 1 94 ? -9.914 -2.749 18.814 1.00 87.19 94 GLU A N 1
ATOM 722 C CA . GLU A 1 94 ? -10.316 -2.233 20.132 1.00 87.19 94 GLU A CA 1
ATOM 723 C C . GLU A 1 94 ? -11.107 -3.283 20.942 1.00 87.19 94 GLU A C 1
ATOM 725 O O . GLU A 1 94 ? -11.397 -3.066 22.118 1.00 87.19 94 GLU A O 1
ATOM 730 N N . GLU A 1 95 ? -11.477 -4.424 20.342 1.00 84.94 95 GLU A N 1
ATOM 731 C CA . GLU A 1 95 ? -12.207 -5.490 21.033 1.00 84.94 95 GLU A CA 1
ATOM 732 C C . GLU A 1 95 ? -11.281 -6.278 21.968 1.00 84.94 95 GLU A C 1
ATOM 734 O O . GLU A 1 95 ? -10.196 -6.715 21.579 1.00 84.94 95 GLU A O 1
ATOM 739 N N . LYS A 1 96 ? -11.756 -6.542 23.193 1.00 81.94 96 LYS A N 1
ATOM 740 C CA . LYS A 1 96 ? -10.996 -7.297 24.194 1.00 81.94 96 LYS A CA 1
ATOM 741 C C . LYS A 1 96 ? -10.613 -8.692 23.683 1.00 81.94 96 LYS A C 1
ATOM 743 O O . LYS A 1 96 ? -11.492 -9.491 23.358 1.00 81.94 96 LYS A O 1
ATOM 748 N N . GLY A 1 97 ? -9.323 -9.014 23.678 1.00 77.50 97 GLY A N 1
ATOM 749 C CA . GLY A 1 97 ? -8.763 -10.277 23.183 1.00 77.50 97 GLY A CA 1
ATOM 750 C C . GLY A 1 97 ? -8.513 -10.332 21.670 1.00 77.50 97 GLY A C 1
ATOM 751 O O . GLY A 1 97 ? -8.048 -11.361 21.176 1.00 77.50 97 GLY A O 1
ATOM 752 N N . LYS A 1 98 ? -8.824 -9.262 20.933 1.00 70.50 98 LYS A N 1
ATOM 753 C CA . LYS A 1 98 ? -8.503 -9.079 19.506 1.00 70.50 98 LYS A CA 1
ATOM 754 C C . LYS A 1 98 ? -7.721 -7.792 19.265 1.00 70.50 98 LYS A C 1
ATOM 756 O O . LYS A 1 98 ? -7.602 -7.353 18.118 1.00 70.50 98 LYS A O 1
ATOM 761 N N . GLU A 1 99 ? -7.199 -7.196 20.334 1.00 70.00 99 GLU A N 1
ATOM 762 C CA . GLU A 1 99 ? -6.312 -6.057 20.222 1.00 70.00 99 GLU A CA 1
ATOM 763 C C . GLU A 1 99 ? -5.175 -6.429 19.273 1.00 70.00 99 GLU A C 1
ATOM 765 O O . GLU A 1 99 ? -4.667 -7.560 19.289 1.00 70.00 99 GLU A O 1
ATOM 770 N N . GLU A 1 100 ? -4.795 -5.488 18.408 1.00 66.12 100 GLU A N 1
ATOM 771 C CA . GLU A 1 100 ? -3.594 -5.682 17.607 1.00 66.12 100 GLU A CA 1
ATOM 772 C C . GLU A 1 100 ? -2.461 -6.056 18.551 1.00 66.12 100 GLU A C 1
ATOM 774 O O . GLU A 1 100 ? -2.272 -5.369 19.557 1.00 66.12 100 GLU A O 1
ATOM 779 N N . PRO A 1 101 ? -1.734 -7.153 18.284 1.00 59.56 101 PRO A N 1
ATOM 780 C CA . PRO A 1 101 ? -0.722 -7.587 19.212 1.00 59.56 101 PRO A CA 1
ATOM 781 C C . PRO A 1 101 ? 0.282 -6.447 19.348 1.00 59.56 101 PRO A C 1
ATOM 783 O O . PRO A 1 101 ? 1.023 -6.150 18.406 1.00 59.56 101 PRO A O 1
ATOM 786 N N . ASP A 1 102 ? 0.350 -5.863 20.546 1.00 56.28 102 ASP A N 1
ATOM 787 C CA . ASP A 1 102 ? 1.357 -4.871 20.946 1.00 56.28 102 ASP A CA 1
ATOM 788 C C . ASP A 1 102 ? 2.789 -5.354 20.626 1.00 56.28 102 ASP A C 1
ATOM 790 O O . ASP A 1 102 ? 3.744 -4.582 20.595 1.00 56.28 102 ASP A O 1
ATOM 794 N N . SER A 1 103 ? 2.956 -6.645 20.331 1.00 56.09 103 SER A N 1
ATOM 795 C CA . SER A 1 103 ? 4.220 -7.336 20.207 1.00 56.09 103 SER A CA 1
ATOM 796 C C . SER A 1 103 ? 5.000 -7.079 18.918 1.00 56.09 103 SER A C 1
ATOM 798 O O . SER A 1 103 ? 6.210 -6.981 19.036 1.00 56.09 103 SER A O 1
ATOM 800 N N . LEU A 1 104 ? 4.436 -6.928 17.710 1.00 63.62 104 LEU A N 1
ATOM 801 C CA . LEU A 1 104 ? 5.296 -6.892 16.502 1.00 63.62 104 LEU A CA 1
ATOM 802 C C . LEU A 1 104 ? 6.036 -5.564 16.325 1.00 63.62 104 LEU A C 1
ATOM 804 O O . LEU A 1 104 ? 7.246 -5.555 16.099 1.00 63.62 104 LEU A O 1
ATOM 808 N N . VAL A 1 105 ? 5.344 -4.435 16.473 1.00 69.12 105 VAL A N 1
ATOM 809 C CA . VAL A 1 105 ? 5.984 -3.112 16.405 1.00 69.12 105 VAL A CA 1
ATOM 810 C C . VAL A 1 105 ? 6.895 -2.907 17.613 1.00 69.12 105 VAL A C 1
ATOM 812 O O . VAL A 1 105 ? 8.001 -2.381 17.471 1.00 69.12 105 VAL A O 1
ATOM 815 N N . GLU A 1 106 ? 6.486 -3.346 18.804 1.00 71.88 106 GLU A N 1
ATOM 816 C CA . GLU A 1 106 ? 7.326 -3.257 19.996 1.00 71.88 106 GLU A CA 1
ATOM 817 C C . GLU A 1 106 ? 8.554 -4.179 19.898 1.00 71.88 106 GLU A C 1
ATOM 819 O O . GLU A 1 106 ? 9.663 -3.744 20.213 1.00 71.88 106 GLU A O 1
ATOM 824 N N . GLN A 1 107 ? 8.417 -5.402 19.377 1.00 77.69 107 GLN A N 1
ATOM 825 C CA . GLN A 1 107 ? 9.539 -6.299 19.074 1.00 77.69 107 GLN A CA 1
ATOM 826 C C . GLN A 1 107 ? 10.449 -5.695 18.010 1.00 77.69 107 GLN A C 1
ATOM 828 O O . GLN A 1 107 ? 11.664 -5.681 18.198 1.00 77.69 107 GLN A O 1
ATOM 833 N N . GLN A 1 108 ? 9.902 -5.123 16.935 1.00 82.06 108 GLN A N 1
ATOM 834 C CA . GLN A 1 108 ? 10.694 -4.443 15.913 1.00 82.06 108 GLN A CA 1
ATOM 835 C C . GLN A 1 108 ? 11.456 -3.254 16.515 1.00 82.06 108 GLN A C 1
ATOM 837 O O . GLN A 1 108 ? 12.643 -3.082 16.238 1.00 82.06 108 GLN A O 1
ATOM 842 N N . ARG A 1 109 ? 10.825 -2.465 17.396 1.00 83.38 109 ARG A N 1
ATOM 843 C CA . ARG A 1 109 ? 11.475 -1.377 18.149 1.00 83.38 109 ARG A CA 1
ATOM 844 C C . ARG A 1 109 ? 12.569 -1.909 19.079 1.00 83.38 109 ARG A C 1
ATOM 846 O O . ARG A 1 109 ? 13.654 -1.328 19.107 1.00 83.38 109 ARG A O 1
ATOM 853 N N . LYS A 1 110 ? 12.326 -3.006 19.807 1.00 88.12 110 LYS A N 1
ATOM 854 C CA . LYS A 1 110 ? 13.308 -3.681 20.680 1.00 88.12 110 LYS A CA 1
ATOM 855 C C . LYS A 1 110 ? 14.513 -4.174 19.872 1.00 88.12 110 LYS A C 1
ATOM 857 O O . LYS A 1 110 ? 15.651 -3.875 20.231 1.00 88.12 110 LYS A O 1
ATOM 862 N N . ILE A 1 111 ? 14.276 -4.846 18.745 1.00 88.69 111 ILE A N 1
ATOM 863 C CA . ILE A 1 111 ? 15.316 -5.322 17.822 1.00 88.69 111 ILE A CA 1
ATOM 864 C C . ILE A 1 111 ? 16.091 -4.141 17.238 1.00 88.69 111 ILE A C 1
ATOM 866 O O . ILE A 1 111 ? 17.318 -4.136 17.296 1.00 88.69 111 ILE A O 1
ATOM 870 N N . ARG A 1 112 ? 15.404 -3.105 16.742 1.00 89.44 112 ARG A N 1
ATOM 871 C CA . ARG A 1 112 ? 16.038 -1.894 16.202 1.00 89.44 112 ARG A CA 1
ATOM 872 C C . ARG A 1 112 ? 16.951 -1.233 17.234 1.00 89.44 112 ARG A C 1
ATOM 874 O O . ARG A 1 112 ? 18.094 -0.935 16.902 1.00 89.44 112 ARG A O 1
ATOM 881 N N . LYS A 1 113 ? 16.486 -1.053 18.476 1.00 90.75 113 LYS A N 1
ATOM 882 C CA . LYS A 1 113 ? 17.303 -0.511 19.577 1.00 90.75 113 LYS A CA 1
ATOM 883 C C . LYS A 1 113 ? 18.530 -1.383 19.855 1.00 90.75 113 LYS A C 1
ATOM 885 O O . LYS A 1 113 ? 19.632 -0.855 19.958 1.00 90.75 113 LYS A O 1
ATOM 890 N N . LYS A 1 114 ? 18.359 -2.709 19.911 1.00 92.94 114 LYS A N 1
ATOM 891 C CA . LYS A 1 114 ? 19.463 -3.664 20.103 1.00 92.94 114 LYS A CA 1
ATOM 892 C C . LYS A 1 114 ? 20.503 -3.569 18.981 1.00 92.94 114 LYS A C 1
ATOM 894 O O . LYS A 1 114 ? 21.698 -3.509 19.254 1.00 92.94 114 LYS A O 1
ATOM 899 N N . VAL A 1 115 ? 20.066 -3.514 17.724 1.00 91.38 115 VAL A N 1
ATOM 900 C CA . VAL A 1 115 ? 20.965 -3.356 16.568 1.00 91.38 115 VAL A CA 1
ATOM 901 C C . VAL A 1 115 ? 21.697 -2.014 16.632 1.00 91.38 115 VAL A C 1
ATOM 903 O O . VAL A 1 115 ? 22.911 -1.983 16.459 1.00 91.38 115 VAL A O 1
ATOM 906 N N . GLN A 1 116 ? 20.997 -0.922 16.955 1.00 87.25 116 GLN A N 1
ATOM 907 C CA . GLN A 1 116 ? 21.603 0.403 17.127 1.00 87.25 116 GLN A CA 1
ATOM 908 C C . GLN A 1 116 ? 22.661 0.428 18.237 1.00 87.25 116 GLN A C 1
ATOM 910 O O . GLN A 1 116 ? 23.708 1.032 18.038 1.00 87.25 116 GLN A O 1
ATOM 915 N N . SER A 1 117 ? 22.435 -0.251 19.369 1.00 89.81 117 SER A N 1
ATOM 916 C CA . SER A 1 117 ? 23.433 -0.328 20.448 1.00 89.81 117 SER A CA 1
ATOM 917 C C . SER A 1 117 ? 24.664 -1.164 20.089 1.00 89.81 117 SER A C 1
ATOM 919 O O . SER A 1 117 ? 25.735 -0.942 20.644 1.00 89.81 117 SER A O 1
ATOM 921 N N . LEU A 1 118 ? 24.521 -2.131 19.176 1.00 89.19 118 LEU A N 1
ATOM 922 C CA . LEU A 1 118 ? 25.621 -2.983 18.711 1.00 89.19 118 LEU A CA 1
ATOM 923 C C . LEU A 1 118 ? 26.414 -2.347 17.561 1.00 89.19 118 LEU A C 1
ATOM 925 O O . LEU A 1 118 ? 27.575 -2.697 17.340 1.00 89.19 118 LEU A O 1
ATOM 929 N N . ALA A 1 119 ? 25.801 -1.428 16.815 1.00 84.81 119 ALA A N 1
ATOM 930 C CA . ALA A 1 119 ? 26.450 -0.738 15.715 1.00 84.81 119 ALA A CA 1
ATOM 931 C C . ALA A 1 119 ? 27.524 0.223 16.246 1.00 84.81 119 ALA A C 1
ATOM 933 O O . ALA A 1 119 ? 27.228 1.196 16.939 1.00 84.81 119 ALA A O 1
ATOM 934 N N . LYS A 1 120 ? 28.790 -0.015 15.886 1.00 80.25 120 LYS A N 1
ATOM 935 C CA . LYS A 1 120 ? 29.860 0.956 16.141 1.00 80.25 120 LYS A CA 1
ATOM 936 C C . LYS A 1 120 ? 29.644 2.164 15.221 1.00 80.25 120 LYS A C 1
ATOM 938 O O .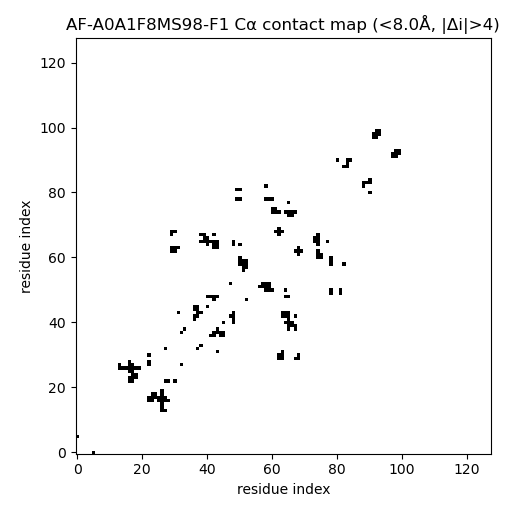 LYS A 1 120 ? 29.558 1.968 14.007 1.00 80.25 120 LYS A O 1
ATOM 943 N N . PRO A 1 121 ? 29.559 3.397 15.745 1.00 74.75 121 PRO A N 1
ATOM 944 C CA . PRO A 1 121 ? 29.389 4.567 14.899 1.00 74.75 121 PRO A CA 1
ATOM 945 C C . PRO A 1 121 ? 30.599 4.720 13.969 1.00 74.75 121 PRO A C 1
ATOM 947 O O . PRO A 1 121 ? 31.745 4.802 14.412 1.00 74.75 121 PRO A O 1
ATOM 950 N N . ASN A 1 122 ? 30.338 4.721 12.662 1.00 75.06 122 ASN A N 1
ATOM 951 C CA . ASN A 1 122 ? 31.369 4.865 11.647 1.00 75.06 122 ASN A CA 1
ATOM 952 C C . ASN A 1 122 ? 31.574 6.347 11.319 1.00 75.06 122 ASN A C 1
ATOM 954 O O . ASN A 1 122 ? 30.869 6.891 10.482 1.00 75.06 122 ASN A O 1
ATOM 958 N N . TYR A 1 123 ? 32.545 6.995 11.961 1.00 77.56 123 TYR A N 1
ATOM 959 C CA . TYR A 1 123 ? 32.849 8.416 11.752 1.00 77.56 123 TYR A CA 1
ATOM 960 C C . TYR A 1 123 ? 33.781 8.699 10.562 1.00 77.56 123 TYR A C 1
ATOM 962 O O . TYR A 1 123 ? 34.335 9.796 10.479 1.00 77.56 123 TYR A O 1
ATOM 970 N N . THR A 1 124 ? 33.992 7.757 9.635 1.00 75.56 124 THR A N 1
ATOM 971 C CA . THR A 1 124 ? 34.883 7.978 8.475 1.00 75.56 124 THR A CA 1
ATOM 972 C C . THR A 1 124 ? 34.472 9.183 7.628 1.00 75.56 124 THR A C 1
ATOM 974 O O . THR A 1 124 ? 35.333 9.834 7.045 1.00 75.56 124 THR A O 1
ATOM 977 N N . TYR A 1 125 ? 33.185 9.538 7.626 1.00 71.25 125 TYR A N 1
ATOM 978 C CA . TYR A 1 125 ? 32.645 10.703 6.922 1.00 71.25 125 TYR A CA 1
ATOM 979 C C . TYR A 1 125 ? 32.950 12.060 7.589 1.00 71.25 125 TYR A C 1
ATOM 981 O O . TYR A 1 125 ? 32.747 13.087 6.954 1.00 71.25 125 TYR A O 1
ATOM 989 N N . ARG A 1 126 ? 33.434 12.095 8.843 1.00 68.00 126 ARG A N 1
ATOM 990 C CA . ARG A 1 126 ? 33.809 13.336 9.562 1.00 68.00 126 ARG A CA 1
ATOM 991 C C . ARG A 1 126 ? 35.283 13.729 9.401 1.00 68.00 126 ARG A C 1
ATOM 993 O O . ARG A 1 126 ? 35.703 14.725 9.972 1.00 68.00 126 ARG A O 1
ATOM 1000 N N . LYS A 1 127 ? 36.086 12.938 8.680 1.00 64.75 127 LYS A N 1
ATOM 1001 C CA . LYS A 1 127 ? 37.525 13.192 8.468 1.00 64.75 127 LYS A CA 1
ATOM 1002 C C . LYS A 1 127 ? 37.825 14.047 7.221 1.00 64.75 127 LYS A C 1
ATOM 1004 O O . LYS A 1 127 ? 38.893 13.891 6.634 1.00 64.75 127 LYS A O 1
ATOM 1009 N N . ARG A 1 128 ? 36.902 14.906 6.789 1.00 55.12 128 ARG A N 1
ATOM 1010 C CA . ARG A 1 128 ? 37.138 15.897 5.731 1.00 55.12 128 ARG A CA 1
ATOM 1011 C C . ARG A 1 128 ? 36.758 17.275 6.226 1.00 55.12 128 ARG A C 1
ATOM 1013 O O . ARG A 1 128 ? 35.709 17.353 6.901 1.00 55.12 128 ARG A O 1
#

Mean predicted aligned error: 8.5 Å

Secondary structure (DSSP, 8-state):
--GGG--------HHHHHTSTTTTTTT-TTSS---TTSSGGG-S-TTTTTSB-SSTT-B--STTSTT-S-SSSHHHHHHHHHHHHHTT---GGGSTT-S--THHHHHHHHHHHHHHHHSPP-GGGG--

Radius of gyration: 21.33 Å; Cα contacts (8 Å, |Δi|>4): 119; chains: 1; bounding box: 56×42×49 Å

Solvent-accessible surface area (backbone at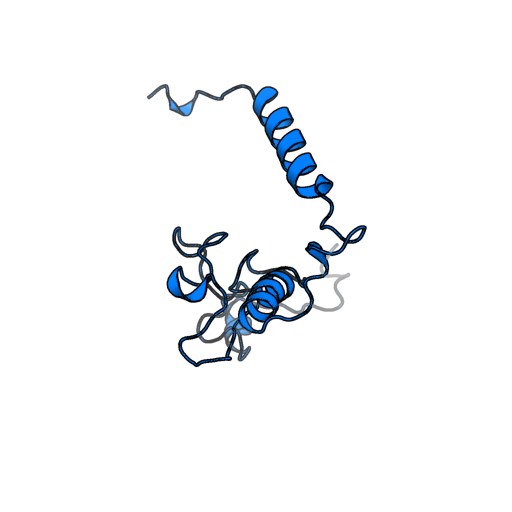oms only — not comparable to full-atom values): 7852 Å² total; per-residue (Å²): 141,54,80,92,75,61,94,78,86,87,85,86,52,65,70,57,33,31,74,36,86,86,27,44,82,80,17,43,87,47,65,58,74,77,50,91,62,28,43,57,76,25,9,57,36,66,87,41,34,74,22,51,49,97,50,87,97,42,69,56,70,45,40,47,23,38,85,36,62,68,96,76,59,61,23,52,50,56,37,45,56,45,53,22,62,77,71,71,47,85,56,60,57,76,36,90,94,46,46,67,71,72,54,60,66,50,48,50,51,52,50,50,52,52,51,58,73,68,52,75,84,77,64,77,84,69,77,114

Sequence (128 aa):
MTWDNIIGVDTNSPYDHMRMKNLGPNGAMAGIDRVPFQVNEHRPTPELANYRTPIPNLYATGGCWHVGSNAGATESYNCYKIIATDLGLGKPWEEKGKEEPDSLVEQQRKIRKKVQSLAKPNYTYRKR